Protein AF-A0A6V8CC31-F1 (afdb_monomer)

Nearest PDB structures (foldseek):
  8xyv-assembly2_B  TM=8.135E-01  e=7.087E-01  synthetic construct
  1f4n-assembly1_A  TM=8.925E-01  e=1.092E+00  Escherichia coli
  1f4m-assembly2_D  TM=9.492E-01  e=1.683E+00  Escherichia coli
  7tmv-assembly1_B  TM=7.312E-01  e=1.315E+00  Klebsiella pneumoniae subsp. pneumoniae HS11286
  2chp-assembly1_A  TM=9.778E-01  e=6.555E+00  Bacillus subtilis subsp. subtilis str. 168

Secondary structure (DSSP, 8-state):
--HHHHHHHHHHHHHHHHHHHHHHTTS--SHHHHHHHHHHHHHHHHHHHHHHHHHHHHHHTT-HHHHHHHHHHHHHHHHHHHHHHH--------

Solvent-accessible surface area (backbone atoms only — not comparable to full-atom values): 5291 Å² total; per-residue (Å²): 134,62,70,68,62,55,52,54,52,51,54,50,53,51,50,54,50,51,55,51,48,66,59,44,80,76,56,90,73,66,65,63,52,53,51,52,39,52,48,51,40,54,50,32,52,53,50,40,53,55,34,48,58,48,23,52,51,24,51,78,72,65,38,60,68,61,22,50,51,30,54,52,53,37,53,52,37,50,52,53,39,50,50,54,71,65,58,75,77,81,64,84,77,130

Radius of gyration: 16.13 Å; Cα contacts (8 Å, |Δi|>4): 44; chains: 1; bounding box: 32×28×52 Å

Mean predicted aligned error: 11.86 Å

Structure (mmCIF, N/CA/C/O backbone):
data_AF-A0A6V8CC31-F1
#
_entry.id   AF-A0A6V8CC31-F1
#
loop_
_atom_site.group_PDB
_atom_site.id
_atom_site.type_symbol
_atom_site.label_atom_id
_atom_site.label_alt_id
_atom_site.label_comp_id
_atom_site.label_asym_id
_atom_site.label_entity_id
_atom_site.label_seq_id
_atom_site.pdbx_PDB_ins_code
_atom_site.Cartn_x
_atom_site.Cartn_y
_atom_site.Cartn_z
_atom_site.occupancy
_atom_site.B_iso_or_equiv
_atom_site.auth_seq_id
_atom_site.auth_comp_id
_atom_site.auth_asym_id
_atom_site.auth_atom_id
_atom_site.pdbx_PDB_model_num
ATOM 1 N N . MET A 1 1 ? -0.048 16.643 14.523 1.00 46.59 1 MET A N 1
ATOM 2 C CA . MET A 1 1 ? 0.037 16.800 13.055 1.00 46.59 1 MET A CA 1
ATOM 3 C C . MET A 1 1 ? -1.093 15.964 12.478 1.00 46.59 1 MET A C 1
ATOM 5 O O . MET A 1 1 ? -1.135 14.777 12.773 1.00 46.59 1 MET A O 1
ATOM 9 N N . GLU A 1 2 ? -2.080 16.594 11.840 1.00 44.69 2 GLU A N 1
ATOM 10 C CA . GLU A 1 2 ? -3.379 15.967 11.556 1.00 44.69 2 GLU A CA 1
ATOM 11 C C . GLU A 1 2 ? -3.319 14.848 10.496 1.00 44.69 2 GLU A C 1
ATOM 13 O O . GLU A 1 2 ? -2.614 14.991 9.493 1.00 44.69 2 GLU A O 1
ATOM 18 N N . PRO A 1 3 ? -4.093 13.758 10.665 1.00 55.47 3 PRO A N 1
ATOM 19 C CA . PRO A 1 3 ? -4.099 12.603 9.758 1.00 55.47 3 PRO A CA 1
ATOM 20 C C . PRO A 1 3 ? -4.512 12.943 8.314 1.00 55.47 3 PRO A C 1
ATOM 22 O O . PRO A 1 3 ? -4.052 12.294 7.374 1.00 55.47 3 PRO A O 1
ATOM 25 N N . LEU A 1 4 ? -5.296 14.005 8.105 1.00 47.44 4 LEU A N 1
ATOM 26 C CA . LEU A 1 4 ? -5.684 14.485 6.771 1.00 47.44 4 LEU A CA 1
ATOM 27 C C . LEU A 1 4 ? -4.502 15.044 5.962 1.00 47.44 4 LEU A C 1
ATOM 29 O O . LEU A 1 4 ? -4.437 14.857 4.744 1.00 47.44 4 LEU A O 1
ATOM 33 N N . VAL A 1 5 ? -3.527 15.671 6.630 1.00 57.47 5 VAL A N 1
ATOM 34 C CA . VAL A 1 5 ? -2.293 16.162 5.988 1.00 57.47 5 VAL A CA 1
ATOM 35 C C . VAL A 1 5 ? -1.433 14.982 5.526 1.00 57.47 5 VAL A C 1
ATOM 37 O O . VAL A 1 5 ? -0.815 15.036 4.460 1.00 57.47 5 VAL A O 1
ATOM 40 N N . SER A 1 6 ? -1.452 13.879 6.280 1.00 71.75 6 SER A N 1
ATOM 41 C CA . SER A 1 6 ? -0.735 12.649 5.935 1.00 71.75 6 SER A CA 1
ATOM 42 C C . SER A 1 6 ? -1.350 11.931 4.729 1.00 71.75 6 SER A C 1
ATOM 44 O O . SER A 1 6 ? -0.606 11.535 3.833 1.00 71.75 6 SER A O 1
ATOM 46 N N . LEU A 1 7 ? -2.683 11.828 4.651 1.00 56.94 7 LEU A N 1
ATOM 47 C CA . LEU A 1 7 ? -3.367 11.205 3.510 1.00 56.94 7 LEU A CA 1
ATOM 48 C C . LEU A 1 7 ? -3.193 12.018 2.221 1.00 56.94 7 LEU A C 1
ATOM 50 O O . LEU A 1 7 ? -2.872 11.463 1.174 1.00 56.94 7 LEU A O 1
ATOM 54 N N . SER A 1 8 ? -3.335 13.341 2.305 1.00 65.75 8 SER A N 1
ATOM 55 C CA . SER A 1 8 ? -3.157 14.243 1.158 1.00 65.75 8 SER A CA 1
ATOM 56 C C . SER A 1 8 ? -1.737 14.164 0.590 1.00 65.75 8 SER A C 1
ATOM 58 O O . SER A 1 8 ? -1.544 14.119 -0.623 1.00 65.75 8 SER A O 1
ATOM 60 N N . SER A 1 9 ? -0.736 14.075 1.470 1.00 69.06 9 SER A N 1
ATOM 61 C CA . SER A 1 9 ? 0.666 13.904 1.075 1.00 69.06 9 SER A CA 1
ATOM 62 C C . SER A 1 9 ? 0.914 12.543 0.417 1.00 69.06 9 SER A C 1
ATOM 64 O O . SER A 1 9 ? 1.638 12.467 -0.574 1.00 69.06 9 SER A O 1
ATOM 66 N N . ALA A 1 10 ? 0.279 11.478 0.918 1.00 68.06 10 ALA A N 1
ATOM 67 C CA . ALA A 1 10 ? 0.362 10.146 0.325 1.00 68.06 10 ALA A CA 1
ATOM 68 C C . ALA A 1 10 ? -0.278 10.094 -1.074 1.00 68.06 10 ALA A C 1
ATOM 70 O O . ALA A 1 10 ? 0.345 9.598 -2.010 1.00 68.06 10 ALA A O 1
ATOM 71 N N . LEU A 1 11 ? -1.473 10.671 -1.241 1.00 67.38 11 LEU A N 1
ATOM 72 C CA . LEU A 1 11 ? -2.160 10.758 -2.535 1.00 67.38 11 LEU A CA 1
ATOM 73 C C . LEU A 1 11 ? -1.353 11.570 -3.554 1.00 67.38 11 LEU A C 1
ATOM 75 O O . LEU A 1 11 ? -1.224 11.163 -4.707 1.00 67.38 11 LEU A O 1
ATOM 79 N N . ASN A 1 12 ? -0.751 12.681 -3.124 1.00 72.81 12 ASN A N 1
ATOM 80 C CA . ASN A 1 12 ? 0.106 13.479 -3.995 1.00 72.81 12 ASN A CA 1
ATOM 81 C C . ASN A 1 12 ? 1.375 12.708 -4.399 1.00 72.81 12 ASN A C 1
ATOM 83 O O . ASN A 1 12 ? 1.798 12.762 -5.550 1.00 72.81 12 ASN A O 1
ATOM 87 N N . GLY A 1 13 ? 1.939 11.917 -3.480 1.00 69.81 13 GLY A N 1
ATOM 88 C CA . GLY A 1 13 ? 3.053 11.013 -3.768 1.00 69.81 13 GLY A CA 1
ATOM 89 C C . GLY A 1 13 ? 2.712 9.935 -4.803 1.00 69.81 13 GLY A C 1
ATOM 90 O O . GLY A 1 13 ? 3.550 9.633 -5.650 1.00 69.81 13 GLY A O 1
ATOM 91 N N . VAL A 1 14 ? 1.490 9.392 -4.777 1.00 76.62 14 VAL A N 1
ATOM 92 C CA . VAL A 1 14 ? 0.998 8.451 -5.801 1.00 76.62 14 VAL A CA 1
ATOM 93 C C . VAL A 1 14 ? 0.827 9.151 -7.149 1.00 76.62 14 VAL A C 1
ATOM 95 O O . VAL A 1 14 ? 1.264 8.623 -8.167 1.00 76.62 14 VAL A O 1
ATOM 98 N N . ARG A 1 15 ? 0.266 10.366 -7.171 1.00 70.31 15 ARG A N 1
ATOM 99 C CA . ARG A 1 15 ? 0.072 11.130 -8.413 1.00 70.31 15 ARG A CA 1
ATOM 100 C C . ARG A 1 15 ? 1.392 11.435 -9.123 1.00 70.31 15 ARG A C 1
ATOM 102 O O . ARG A 1 15 ? 1.496 11.223 -10.323 1.00 70.31 15 ARG A O 1
ATOM 109 N N . VAL A 1 16 ? 2.414 11.844 -8.371 1.00 75.00 16 VAL A N 1
ATOM 110 C CA . VAL A 1 16 ? 3.761 12.104 -8.907 1.00 75.00 16 VAL A CA 1
ATOM 111 C C . VAL A 1 16 ? 4.387 10.843 -9.518 1.00 75.00 16 VAL A C 1
ATOM 113 O O . VAL A 1 16 ? 5.077 10.935 -10.529 1.00 75.00 16 VAL A O 1
ATOM 116 N N . LEU A 1 17 ? 4.141 9.659 -8.945 1.00 67.62 17 LEU A N 1
ATOM 117 C CA . LEU A 1 17 ? 4.616 8.394 -9.521 1.00 67.62 17 LEU A CA 1
ATOM 118 C C . LEU A 1 17 ? 3.905 8.053 -10.830 1.00 67.62 17 LEU A C 1
ATOM 120 O O . LEU A 1 17 ? 4.555 7.585 -11.757 1.00 67.62 17 LEU A O 1
ATOM 124 N N . LEU A 1 18 ? 2.594 8.294 -10.906 1.00 65.94 18 LEU A N 1
ATOM 125 C CA . LEU A 1 18 ? 1.810 8.062 -12.119 1.00 65.94 18 LEU A CA 1
ATOM 126 C C . LEU A 1 18 ? 2.208 9.030 -13.241 1.00 65.94 18 LEU A C 1
ATOM 128 O O . LEU A 1 18 ? 2.391 8.600 -14.371 1.00 65.94 18 LEU A O 1
ATOM 132 N N . GLU A 1 19 ? 2.433 10.309 -12.931 1.00 66.56 19 GLU A N 1
ATOM 133 C CA . GLU A 1 19 ? 2.938 11.295 -13.901 1.00 66.56 19 GLU A CA 1
ATOM 134 C C . GLU A 1 19 ? 4.355 10.927 -14.387 1.00 66.56 19 GLU A C 1
ATOM 136 O O . GLU A 1 19 ? 4.664 11.030 -15.576 1.00 66.56 19 GLU A O 1
ATOM 141 N N . ALA A 1 20 ? 5.214 10.433 -13.487 1.00 62.31 20 ALA A N 1
ATOM 142 C CA . ALA A 1 20 ? 6.520 9.897 -13.863 1.00 62.31 20 ALA A CA 1
ATOM 143 C C . ALA A 1 20 ? 6.394 8.645 -14.752 1.00 62.31 20 ALA A C 1
ATOM 145 O O . ALA A 1 20 ? 7.199 8.477 -15.664 1.00 62.31 20 ALA A O 1
ATOM 146 N N . TYR A 1 21 ? 5.377 7.805 -14.527 1.00 57.56 21 TYR A N 1
ATOM 147 C CA . TYR A 1 21 ? 5.070 6.627 -15.341 1.00 57.56 21 TYR A CA 1
ATOM 148 C C . TYR A 1 21 ? 4.544 6.996 -16.743 1.00 57.56 21 TYR A C 1
ATOM 150 O O . TYR A 1 21 ? 4.998 6.436 -17.736 1.00 57.56 21 TYR A O 1
ATOM 158 N N . GLU A 1 22 ? 3.672 8.002 -16.866 1.00 57.44 22 GLU A N 1
ATOM 159 C CA . GLU A 1 22 ? 3.237 8.530 -18.172 1.00 57.44 22 GLU A CA 1
ATOM 160 C C . GLU A 1 22 ? 4.395 9.172 -18.956 1.00 57.44 22 GLU A C 1
ATOM 162 O O . GLU A 1 22 ? 4.491 9.036 -20.178 1.00 57.44 22 GLU A O 1
ATOM 167 N N . GLY A 1 23 ? 5.314 9.851 -18.262 1.00 55.41 23 GLY A N 1
ATOM 168 C CA . GLY A 1 23 ? 6.564 10.332 -18.856 1.00 55.41 23 GLY A CA 1
ATOM 169 C C . GLY A 1 23 ? 7.508 9.197 -19.279 1.00 55.41 23 GLY A C 1
ATOM 170 O O . GLY A 1 23 ? 8.271 9.357 -20.233 1.00 55.41 23 GLY A O 1
ATOM 171 N N . TYR A 1 24 ? 7.429 8.049 -18.600 1.00 50.50 24 TYR A N 1
ATOM 172 C CA . TYR A 1 24 ? 8.281 6.876 -18.783 1.00 50.50 24 TYR A CA 1
ATOM 173 C C . TYR A 1 24 ? 7.944 6.058 -20.044 1.00 50.50 24 TYR A C 1
ATOM 175 O O . TYR A 1 24 ? 8.862 5.600 -20.723 1.00 50.50 24 TYR A O 1
ATOM 183 N N . GLU A 1 25 ? 6.671 5.971 -20.459 1.00 53.62 25 GLU A N 1
ATOM 184 C CA . GLU A 1 25 ? 6.288 5.326 -21.735 1.00 53.62 25 GLU A CA 1
ATOM 185 C C . GLU A 1 25 ? 6.965 5.954 -22.972 1.00 53.62 25 GLU A C 1
ATOM 187 O O . GLU A 1 25 ? 7.056 5.325 -24.028 1.00 53.62 25 GLU A O 1
ATOM 192 N N . ARG A 1 26 ? 7.474 7.190 -22.865 1.00 52.69 26 ARG A N 1
ATOM 193 C CA . ARG A 1 26 ? 8.031 7.948 -23.996 1.00 52.69 26 ARG A CA 1
A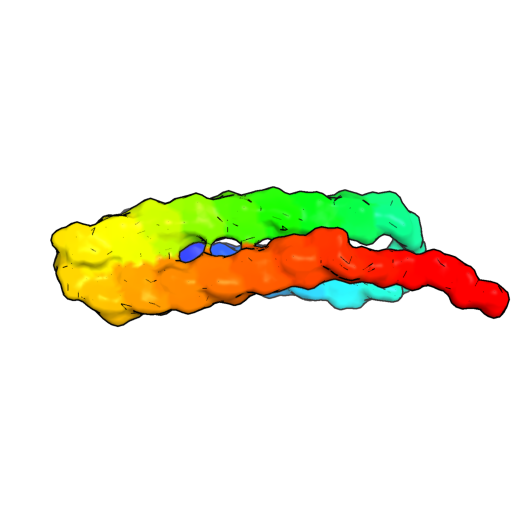TOM 194 C C . ARG A 1 26 ? 9.552 7.830 -24.191 1.00 52.69 26 ARG A C 1
ATOM 196 O O . ARG A 1 26 ? 10.038 8.332 -25.206 1.00 52.69 26 ARG A O 1
ATOM 203 N N . ALA A 1 27 ? 10.322 7.169 -23.314 1.00 46.62 27 ALA A N 1
ATOM 204 C CA . ALA A 1 27 ? 11.783 7.035 -23.469 1.00 46.62 27 ALA A CA 1
ATOM 205 C C . ALA A 1 27 ? 12.345 5.670 -22.985 1.00 46.62 27 ALA A C 1
ATOM 207 O O . ALA A 1 27 ? 12.139 5.277 -21.848 1.00 46.62 27 ALA A O 1
ATOM 208 N N . ARG A 1 28 ? 13.080 4.965 -23.869 1.00 52.03 28 ARG A N 1
ATOM 209 C CA . ARG A 1 28 ? 13.818 3.674 -23.709 1.00 52.03 28 ARG A CA 1
ATOM 210 C C . ARG A 1 28 ? 14.276 3.268 -22.289 1.00 52.03 28 ARG A C 1
ATOM 212 O O . ARG A 1 28 ? 14.837 4.105 -21.601 1.00 52.03 28 ARG A O 1
ATOM 219 N N . PHE A 1 29 ? 14.351 1.987 -21.882 1.00 58.47 29 PHE A N 1
ATOM 220 C CA . PHE A 1 29 ? 13.757 0.682 -22.267 1.00 58.47 29 PHE A CA 1
ATOM 221 C C . PHE A 1 29 ? 14.199 -0.339 -21.168 1.00 58.47 29 PHE A C 1
ATOM 223 O O . PHE A 1 29 ? 15.376 -0.391 -20.814 1.00 58.47 29 PHE A O 1
ATOM 230 N N . LEU A 1 30 ? 13.266 -1.152 -20.657 1.00 54.97 30 LEU A N 1
ATOM 231 C CA . LEU A 1 30 ? 13.400 -2.313 -19.742 1.00 54.97 30 LEU A CA 1
ATOM 232 C C . LEU A 1 30 ? 14.039 -2.142 -18.339 1.00 54.97 30 LEU A C 1
ATOM 234 O O . LEU A 1 30 ? 13.400 -2.489 -17.350 1.00 54.97 30 LEU A O 1
ATOM 238 N N . GLU A 1 31 ? 15.272 -1.646 -18.197 1.00 52.50 31 GLU A N 1
ATOM 239 C CA . GLU A 1 31 ? 15.949 -1.595 -16.878 1.00 52.50 31 GLU A CA 1
ATOM 240 C C . GLU A 1 31 ? 15.313 -0.539 -15.961 1.00 52.50 31 GLU A C 1
ATOM 242 O O . GLU A 1 31 ? 15.064 -0.769 -14.777 1.00 52.50 31 GLU A O 1
ATOM 247 N N . THR A 1 32 ? 14.939 0.597 -16.548 1.00 58.78 32 THR A N 1
ATOM 248 C CA . THR A 1 32 ? 14.165 1.634 -15.867 1.00 58.78 32 THR A CA 1
ATOM 249 C C . THR A 1 32 ? 12.731 1.171 -15.562 1.00 58.78 32 THR A C 1
ATOM 251 O O . THR A 1 32 ? 12.166 1.602 -14.565 1.00 58.78 32 THR A O 1
ATOM 254 N N . ASP A 1 33 ? 12.167 0.229 -16.330 1.00 69.81 33 ASP A N 1
ATOM 255 C CA . ASP A 1 33 ? 10.810 -0.314 -16.123 1.00 69.81 33 ASP A CA 1
ATOM 256 C C . ASP A 1 33 ? 10.820 -1.199 -14.880 1.00 69.81 33 ASP A C 1
ATOM 258 O O . ASP A 1 33 ? 10.010 -1.020 -13.978 1.00 69.81 33 ASP A O 1
ATOM 262 N N . LEU A 1 34 ? 11.824 -2.073 -14.769 1.00 71.94 34 LEU A N 1
ATOM 263 C CA . LEU A 1 34 ? 12.061 -2.867 -13.566 1.00 71.94 34 LEU A CA 1
ATOM 264 C C . LEU A 1 34 ? 12.295 -1.984 -12.334 1.00 71.94 34 LEU A C 1
ATOM 266 O O . LEU A 1 34 ? 11.703 -2.233 -11.286 1.00 71.94 34 LEU A O 1
ATOM 270 N N . ALA A 1 35 ? 13.108 -0.930 -12.454 1.00 74.31 35 ALA A N 1
ATOM 271 C CA . ALA A 1 35 ? 13.374 -0.014 -11.345 1.00 74.31 35 ALA A CA 1
ATOM 272 C C . ALA A 1 35 ? 12.113 0.744 -10.888 1.00 74.31 35 ALA A C 1
ATOM 274 O O . ALA A 1 35 ? 11.872 0.879 -9.687 1.00 74.31 35 ALA A O 1
ATOM 275 N N . VAL A 1 36 ? 11.291 1.213 -11.832 1.00 75.50 36 VAL A N 1
ATOM 276 C CA . VAL A 1 36 ? 10.024 1.898 -11.542 1.00 75.50 36 VAL A CA 1
ATOM 277 C C . VAL A 1 36 ? 9.033 0.943 -10.886 1.00 75.50 36 VAL A C 1
ATOM 279 O O . VAL A 1 36 ? 8.432 1.288 -9.871 1.00 75.50 36 VAL A O 1
ATOM 282 N N . ARG A 1 37 ? 8.900 -0.278 -11.404 1.00 80.25 37 ARG A N 1
ATOM 283 C CA . ARG A 1 37 ? 8.018 -1.299 -10.829 1.00 80.25 37 ARG A CA 1
ATOM 284 C C . ARG A 1 37 ? 8.429 -1.680 -9.417 1.00 80.25 37 ARG A C 1
ATOM 286 O O . ARG A 1 37 ? 7.582 -1.734 -8.529 1.00 80.25 37 ARG A O 1
ATOM 293 N N . GLU A 1 38 ? 9.723 -1.872 -9.182 1.00 81.56 38 GLU A N 1
ATOM 294 C CA . GLU A 1 38 ? 10.225 -2.171 -7.844 1.00 81.56 38 GLU A CA 1
ATOM 295 C C . GLU A 1 38 ? 9.963 -1.002 -6.885 1.00 81.56 38 GLU A C 1
ATOM 297 O O . GLU A 1 38 ? 9.567 -1.218 -5.741 1.00 81.56 38 GLU A O 1
ATOM 302 N N . GLU A 1 39 ? 10.083 0.246 -7.342 1.00 81.50 39 GLU A N 1
ATOM 303 C CA . GLU A 1 39 ? 9.741 1.408 -6.522 1.00 81.50 39 GLU A CA 1
ATOM 304 C C . GLU A 1 39 ? 8.242 1.500 -6.210 1.00 81.50 39 GLU A C 1
ATOM 306 O O . GLU A 1 39 ? 7.869 1.753 -5.060 1.00 81.50 39 GLU A O 1
ATOM 311 N N . VAL A 1 40 ? 7.371 1.247 -7.190 1.00 83.12 40 VAL A N 1
ATOM 312 C CA . VAL A 1 40 ? 5.920 1.198 -6.958 1.00 83.12 40 VAL A CA 1
ATOM 313 C C . VAL A 1 40 ? 5.577 0.078 -5.973 1.00 83.12 40 VAL A C 1
ATOM 315 O O . VAL A 1 40 ? 4.813 0.303 -5.030 1.00 83.12 40 VAL A O 1
ATOM 318 N N . ARG A 1 41 ? 6.201 -1.098 -6.100 1.00 85.56 41 ARG A N 1
ATOM 319 C CA . ARG A 1 41 ? 6.050 -2.212 -5.153 1.00 85.56 41 ARG A CA 1
ATOM 320 C C . ARG A 1 41 ? 6.497 -1.825 -3.741 1.00 85.56 41 ARG A C 1
ATOM 322 O O . ARG A 1 41 ? 5.768 -2.040 -2.775 1.00 85.56 41 ARG A O 1
ATO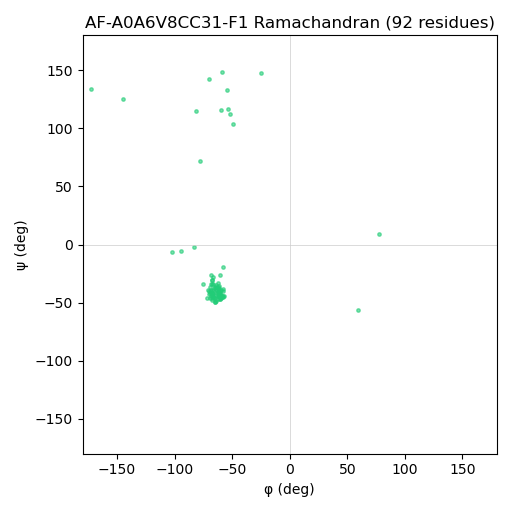M 329 N N . ARG A 1 42 ? 7.666 -1.194 -3.589 1.00 85.56 42 ARG A N 1
ATOM 330 C CA . ARG A 1 42 ? 8.154 -0.730 -2.275 1.00 85.56 42 ARG A CA 1
ATOM 331 C C . ARG A 1 42 ? 7.193 0.267 -1.634 1.00 85.56 42 ARG A C 1
ATOM 333 O O . ARG A 1 42 ? 6.864 0.135 -0.455 1.00 85.56 42 ARG A O 1
ATOM 340 N N . ARG A 1 43 ? 6.713 1.247 -2.401 1.00 86.06 43 ARG A N 1
ATOM 341 C CA . ARG A 1 43 ? 5.818 2.289 -1.882 1.00 86.06 43 ARG A CA 1
ATOM 342 C C . ARG A 1 43 ? 4.435 1.765 -1.535 1.00 86.06 43 ARG A C 1
ATOM 344 O O . ARG A 1 43 ? 3.893 2.158 -0.506 1.00 86.06 43 ARG A O 1
ATOM 351 N N . THR A 1 44 ? 3.874 0.871 -2.345 1.00 87.19 44 THR A N 1
ATOM 352 C CA . THR A 1 44 ? 2.584 0.237 -2.038 1.00 87.19 44 THR A CA 1
ATOM 353 C C . THR A 1 44 ? 2.668 -0.578 -0.749 1.00 87.19 44 THR A C 1
ATOM 355 O O . THR A 1 44 ? 1.799 -0.415 0.104 1.00 87.19 44 THR A O 1
ATOM 358 N N . VAL A 1 45 ? 3.745 -1.341 -0.527 1.00 88.69 45 VAL A N 1
ATOM 359 C CA . VAL A 1 45 ? 3.984 -2.056 0.743 1.00 88.69 45 VAL A CA 1
ATOM 360 C C . VAL A 1 45 ? 4.077 -1.094 1.933 1.00 88.69 45 VAL A C 1
ATOM 362 O O . VAL A 1 45 ? 3.418 -1.309 2.950 1.00 88.69 45 VAL A O 1
ATOM 365 N N . MET A 1 46 ? 4.842 -0.004 1.814 1.00 89.62 46 MET A N 1
ATOM 366 C CA . MET A 1 46 ? 4.934 1.001 2.883 1.00 89.62 46 MET A CA 1
ATOM 367 C C . MET A 1 46 ? 3.570 1.624 3.207 1.00 89.62 46 MET A C 1
ATOM 369 O O . MET A 1 46 ? 3.201 1.755 4.374 1.00 89.62 46 MET A O 1
ATOM 373 N N . LEU A 1 47 ? 2.798 1.996 2.183 1.00 89.19 47 LEU A N 1
ATOM 374 C CA . LEU A 1 47 ? 1.469 2.578 2.362 1.00 89.19 47 LEU A CA 1
ATOM 375 C C . LEU A 1 47 ? 0.482 1.583 2.988 1.00 89.19 47 LEU A C 1
ATOM 377 O O . LEU A 1 47 ? -0.326 1.982 3.825 1.00 89.19 47 LEU A O 1
ATOM 381 N N . GLN A 1 48 ? 0.566 0.295 2.644 1.00 90.62 48 GLN A N 1
ATOM 382 C CA . GLN A 1 48 ? -0.247 -0.751 3.270 1.00 90.62 48 GLN A CA 1
ATOM 383 C C . GLN A 1 48 ? 0.040 -0.888 4.775 1.00 90.62 48 GLN A C 1
ATOM 385 O O . GLN A 1 48 ? -0.902 -1.025 5.561 1.00 90.62 48 GLN A O 1
ATOM 390 N N . ASP A 1 49 ? 1.307 -0.805 5.199 1.00 93.44 49 ASP A N 1
ATOM 391 C CA . ASP A 1 49 ? 1.678 -0.818 6.623 1.00 93.44 49 ASP A CA 1
ATOM 392 C C . ASP A 1 49 ? 1.130 0.418 7.355 1.00 93.44 49 ASP A C 1
ATOM 394 O O . ASP A 1 49 ? 0.473 0.299 8.392 1.00 93.44 49 ASP A O 1
ATOM 398 N N . HIS A 1 50 ? 1.294 1.610 6.771 1.00 92.00 50 HIS A N 1
ATOM 399 C CA . HIS A 1 50 ? 0.737 2.843 7.334 1.00 92.00 50 HIS A CA 1
ATOM 400 C C . HIS A 1 50 ? -0.785 2.787 7.487 1.00 92.00 50 HIS A C 1
ATOM 402 O O . HIS A 1 50 ? -1.311 3.147 8.543 1.00 92.00 50 HIS A O 1
ATOM 408 N N . LEU A 1 51 ? -1.491 2.312 6.461 1.00 92.75 51 LEU A N 1
ATOM 409 C CA . LEU A 1 51 ? -2.942 2.173 6.505 1.00 92.75 51 LEU A CA 1
ATOM 410 C C . LEU A 1 51 ? -3.393 1.104 7.494 1.00 92.75 51 LEU A C 1
ATOM 412 O O . LEU A 1 51 ? -4.454 1.266 8.077 1.00 92.75 51 LEU A O 1
AT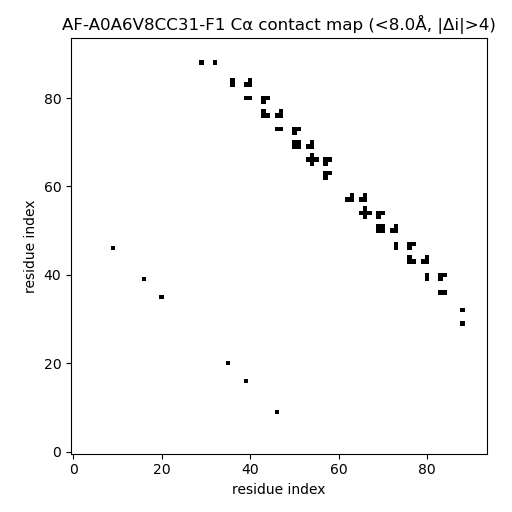OM 416 N N . THR A 1 52 ? -2.602 0.055 7.728 1.00 95.12 52 THR A N 1
ATOM 417 C CA . THR A 1 52 ? -2.907 -0.952 8.757 1.00 95.12 52 THR A CA 1
ATOM 418 C C . THR A 1 52 ? -2.865 -0.326 10.146 1.00 95.12 52 THR A C 1
ATOM 420 O O . THR A 1 52 ? -3.841 -0.404 10.884 1.00 95.12 52 THR A O 1
ATOM 423 N N . ARG A 1 53 ? -1.798 0.415 10.466 1.00 95.38 53 ARG A N 1
ATOM 424 C CA . ARG A 1 53 ? -1.694 1.122 11.753 1.00 95.38 53 ARG A CA 1
ATOM 425 C C . ARG A 1 53 ? -2.794 2.171 11.933 1.00 95.38 53 ARG A C 1
ATOM 427 O O . ARG A 1 53 ? -3.273 2.384 13.043 1.00 95.38 53 ARG A O 1
ATOM 434 N N . PHE A 1 54 ? -3.175 2.855 10.853 1.00 94.31 54 PHE A N 1
ATOM 435 C CA . PHE A 1 54 ? -4.279 3.813 10.875 1.00 94.31 54 PHE A CA 1
ATOM 436 C C . PHE A 1 54 ? -5.636 3.121 11.069 1.00 94.31 54 PHE A C 1
ATOM 438 O O . PHE A 1 54 ? -6.440 3.587 11.868 1.00 94.31 54 PHE A O 1
ATOM 445 N N . GLU A 1 55 ? -5.882 2.014 10.367 1.00 95.12 55 GLU A N 1
ATOM 446 C CA . GLU A 1 55 ? -7.093 1.197 10.477 1.00 95.12 55 GLU A CA 1
ATOM 447 C C . GLU A 1 55 ? -7.288 0.688 11.910 1.00 95.12 55 GLU A C 1
ATOM 449 O O . GLU A 1 55 ? -8.389 0.802 12.450 1.00 95.12 55 GLU A O 1
ATOM 454 N N . ASP A 1 56 ? -6.222 0.185 12.536 1.00 96.44 56 ASP A N 1
ATOM 455 C CA . ASP A 1 56 ? -6.246 -0.309 13.915 1.00 96.44 56 ASP A CA 1
ATOM 456 C C . ASP A 1 56 ? -6.567 0.815 14.905 1.00 96.44 56 ASP A C 1
ATOM 458 O O . ASP A 1 56 ? -7.517 0.694 15.680 1.00 96.44 56 ASP A O 1
ATOM 462 N N . ARG A 1 57 ? -5.886 1.964 14.799 1.00 96.81 57 ARG A N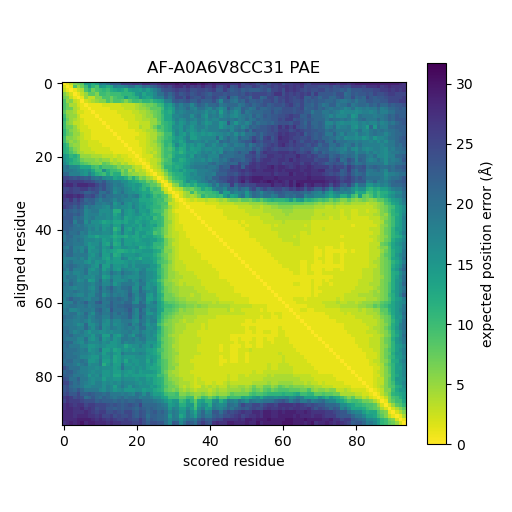 1
ATOM 463 C CA . ARG A 1 57 ? -6.187 3.139 15.634 1.00 96.81 57 ARG A CA 1
ATOM 464 C C . ARG A 1 57 ? -7.625 3.627 15.444 1.00 96.81 57 ARG A C 1
ATOM 466 O O . ARG A 1 57 ? -8.329 3.880 16.415 1.00 96.81 57 ARG A O 1
ATOM 473 N N . ALA A 1 58 ? -8.091 3.723 14.200 1.00 94.12 58 ALA A N 1
ATOM 474 C CA . ALA A 1 58 ? -9.454 4.154 13.907 1.00 94.12 58 ALA A CA 1
ATOM 475 C C . ALA A 1 58 ? -10.502 3.188 14.489 1.00 94.12 58 ALA A C 1
ATOM 477 O O . ALA A 1 58 ? -11.577 3.624 14.897 1.00 94.12 58 ALA A O 1
ATOM 478 N N . ARG A 1 59 ? -10.209 1.881 14.560 1.00 95.44 59 ARG A N 1
ATOM 479 C CA . ARG A 1 59 ? -11.073 0.906 15.245 1.00 95.44 59 ARG A CA 1
ATOM 480 C C . ARG A 1 59 ? -11.082 1.101 16.752 1.00 95.44 59 ARG A C 1
ATOM 482 O O . ARG A 1 59 ? -12.167 1.093 17.330 1.00 95.44 59 ARG A O 1
ATOM 489 N N . GLU A 1 60 ? -9.911 1.273 17.360 1.00 97.31 60 GLU A N 1
ATOM 490 C CA . GLU A 1 60 ? -9.762 1.518 18.800 1.00 97.31 60 GLU A CA 1
ATOM 491 C C . GLU A 1 60 ? -10.531 2.774 19.239 1.00 97.31 60 GLU A C 1
ATOM 493 O O . GLU A 1 60 ? -11.212 2.761 20.261 1.00 97.31 60 GLU A O 1
ATOM 498 N N . GLU A 1 61 ? -10.504 3.825 18.418 1.00 97.12 61 GLU A N 1
ATOM 499 C CA . GLU A 1 61 ? -11.190 5.101 18.662 1.00 97.12 61 GLU A CA 1
ATOM 500 C C . GLU A 1 61 ? -12.680 5.089 18.251 1.00 97.12 61 GLU A C 1
ATOM 502 O O . GLU A 1 61 ? -13.399 6.069 18.441 1.00 97.12 61 GLU A O 1
ATOM 507 N N . GLY A 1 62 ? -13.186 3.984 17.688 1.00 97.06 62 GLY A N 1
ATOM 508 C CA . GLY A 1 62 ? -14.587 3.850 17.268 1.00 97.06 62 GLY A CA 1
ATOM 509 C C . GLY A 1 62 ? -14.943 4.555 15.949 1.00 97.06 62 GLY A C 1
ATOM 510 O O . GLY A 1 62 ? -16.115 4.595 15.561 1.00 97.06 62 GLY A O 1
ATOM 511 N N . HIS A 1 63 ? -13.956 5.057 15.210 1.00 95.69 63 HIS A N 1
ATOM 512 C CA . HIS A 1 63 ? -14.102 5.705 13.906 1.00 95.69 63 HIS A CA 1
ATOM 513 C C . HIS A 1 63 ? -14.293 4.684 12.768 1.00 95.69 63 HIS A C 1
ATOM 515 O O . HIS A 1 63 ? -13.427 4.463 11.919 1.00 95.69 63 HIS A O 1
ATOM 521 N N . ARG A 1 64 ? -15.475 4.056 12.729 1.00 94.69 64 ARG A N 1
ATOM 522 C CA . ARG A 1 64 ? -15.807 2.956 11.797 1.00 94.69 64 ARG A CA 1
ATOM 523 C C . ARG A 1 64 ? -15.670 3.316 10.315 1.00 94.69 64 ARG A C 1
ATOM 525 O O . ARG A 1 64 ? -15.236 2.474 9.526 1.00 94.69 64 ARG A O 1
ATOM 532 N N . GLU A 1 65 ? -16.040 4.535 9.928 1.00 92.12 65 GLU A N 1
ATOM 533 C CA . GLU A 1 65 ? -15.934 4.995 8.537 1.00 92.12 65 GLU A CA 1
ATOM 534 C C . GLU A 1 65 ? -14.473 5.132 8.104 1.00 92.12 65 GLU A C 1
ATOM 536 O O . GLU A 1 65 ? -14.095 4.594 7.064 1.00 92.12 65 GLU A O 1
ATOM 541 N N . ALA A 1 66 ? -13.637 5.746 8.945 1.00 90.06 66 ALA A N 1
ATOM 542 C CA . ALA A 1 66 ? -12.205 5.889 8.701 1.00 90.06 66 ALA A CA 1
ATOM 543 C C . ALA A 1 66 ? -11.504 4.524 8.602 1.00 90.06 66 ALA A C 1
ATOM 545 O O . ALA A 1 66 ? -10.746 4.286 7.663 1.00 90.06 66 ALA A O 1
ATOM 546 N N . ALA A 1 67 ? -11.818 3.589 9.505 1.00 92.56 67 ALA A N 1
ATOM 547 C CA . ALA A 1 67 ? -11.301 2.221 9.431 1.00 92.56 67 ALA A CA 1
ATOM 548 C C . ALA A 1 67 ? -11.736 1.502 8.139 1.00 92.56 67 ALA A C 1
ATOM 550 O O . ALA A 1 67 ? -10.957 0.773 7.523 1.00 92.56 67 ALA A O 1
ATOM 551 N N . SER A 1 68 ? -12.977 1.720 7.696 1.00 92.56 68 SER A N 1
ATOM 552 C CA . SER A 1 68 ? -13.491 1.129 6.456 1.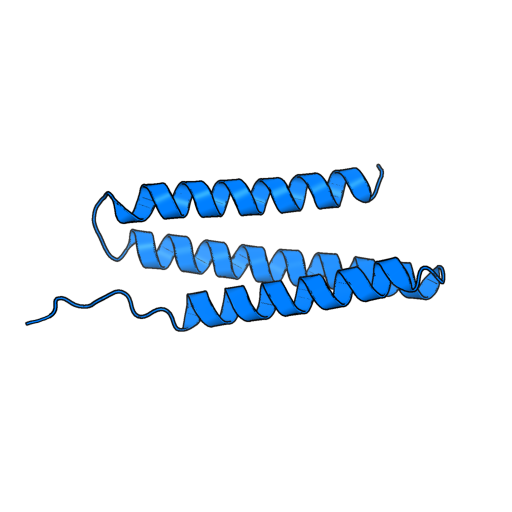00 92.56 68 SER A CA 1
ATOM 553 C C . SER A 1 68 ? -12.814 1.710 5.214 1.00 92.56 68 SER A C 1
ATOM 555 O O . SER A 1 68 ? -12.511 0.966 4.282 1.00 92.56 68 SER A O 1
ATOM 557 N N . GLU A 1 69 ? -12.545 3.016 5.199 1.00 91.88 69 GLU A N 1
ATOM 558 C CA . GLU A 1 69 ? -11.821 3.679 4.111 1.00 91.88 69 GLU A CA 1
ATOM 559 C C . GLU A 1 69 ? -10.365 3.210 4.031 1.00 91.88 69 GLU A C 1
ATOM 561 O O . GLU A 1 69 ? -9.869 2.887 2.952 1.00 91.88 69 GLU A O 1
ATOM 566 N N . ALA A 1 70 ? -9.701 3.060 5.178 1.00 88.81 70 ALA A N 1
ATOM 567 C CA . ALA A 1 70 ? -8.348 2.518 5.247 1.00 88.81 70 ALA A CA 1
ATOM 568 C C . ALA A 1 70 ? -8.268 1.095 4.680 1.00 88.81 70 ALA A C 1
ATOM 570 O O . ALA A 1 70 ? -7.381 0.781 3.883 1.00 88.81 70 ALA A O 1
ATOM 571 N N . LYS A 1 71 ? -9.248 0.250 5.024 1.00 92.00 71 LYS A N 1
ATOM 572 C CA . LYS A 1 71 ? -9.370 -1.106 4.481 1.00 92.00 71 LYS A CA 1
ATOM 573 C C . LYS A 1 71 ? -9.571 -1.106 2.961 1.00 92.00 71 LYS A C 1
ATOM 575 O O . LYS A 1 71 ? -8.938 -1.907 2.274 1.00 92.00 71 LYS A O 1
ATOM 580 N N . ARG A 1 72 ? -10.424 -0.222 2.425 1.00 93.12 72 ARG A N 1
ATOM 581 C CA . ARG A 1 72 ? -10.625 -0.077 0.968 1.00 93.12 72 ARG A CA 1
ATOM 582 C C . ARG A 1 72 ? -9.344 0.368 0.270 1.00 93.12 72 ARG A C 1
ATOM 584 O O . ARG A 1 72 ? -8.931 -0.256 -0.700 1.00 93.12 72 ARG A O 1
ATOM 591 N N . SER A 1 73 ? -8.680 1.381 0.816 1.00 90.25 73 SER A N 1
ATOM 592 C CA . SER A 1 73 ? -7.421 1.904 0.284 1.00 90.25 73 SER A CA 1
ATOM 593 C C . SER A 1 73 ? -6.317 0.838 0.260 1.00 90.25 73 SER A C 1
ATOM 595 O O . SER A 1 73 ? -5.584 0.732 -0.721 1.00 90.25 73 SER A O 1
ATOM 597 N N . LYS A 1 74 ? -6.236 -0.019 1.289 1.00 92.38 74 LYS A N 1
ATOM 598 C CA . LYS A 1 74 ? -5.335 -1.184 1.297 1.00 92.38 74 LYS A CA 1
ATOM 599 C C . LYS A 1 74 ? -5.630 -2.159 0.164 1.00 92.38 74 LYS A C 1
ATOM 601 O O . LYS A 1 74 ? -4.693 -2.591 -0.495 1.00 92.38 74 LYS A O 1
ATOM 606 N N . ALA A 1 75 ? -6.900 -2.484 -0.078 1.00 90.25 75 ALA A N 1
ATOM 607 C CA . ALA A 1 75 ? -7.279 -3.380 -1.171 1.00 90.25 75 ALA A CA 1
ATOM 608 C C . ALA A 1 75 ? -6.845 -2.821 -2.537 1.00 90.25 75 ALA A C 1
ATOM 610 O O . ALA A 1 75 ? -6.286 -3.555 -3.347 1.00 90.25 75 ALA A O 1
ATOM 611 N N . THR A 1 76 ? -7.002 -1.513 -2.755 1.00 89.19 76 THR A N 1
ATOM 612 C CA . THR A 1 76 ? -6.510 -0.843 -3.968 1.00 89.19 76 THR A CA 1
ATOM 613 C C . THR A 1 76 ? -4.988 -0.936 -4.102 1.00 89.19 76 THR A C 1
ATOM 615 O O . THR A 1 76 ? -4.483 -1.238 -5.177 1.00 89.19 76 THR A O 1
ATOM 618 N N . LEU A 1 77 ? -4.234 -0.712 -3.021 1.00 87.12 77 LEU A N 1
ATOM 619 C CA . LEU A 1 77 ? -2.769 -0.811 -3.053 1.00 87.12 77 LEU A CA 1
ATOM 620 C C . LEU A 1 77 ? -2.267 -2.240 -3.279 1.00 87.12 77 LEU A C 1
ATOM 622 O O . LEU A 1 77 ? -1.196 -2.410 -3.857 1.00 87.12 77 LEU A O 1
ATOM 626 N N . ILE A 1 78 ? -3.009 -3.248 -2.813 1.00 89.12 78 ILE A N 1
ATOM 627 C CA . ILE A 1 78 ? -2.723 -4.657 -3.101 1.00 89.12 78 ILE A CA 1
ATOM 628 C C . ILE A 1 78 ? -2.900 -4.913 -4.598 1.00 89.12 78 ILE A C 1
ATOM 630 O O . ILE A 1 78 ? -1.960 -5.393 -5.222 1.00 89.12 78 ILE A O 1
ATOM 634 N N . ALA A 1 79 ? -4.025 -4.491 -5.183 1.00 86.75 79 ALA A N 1
ATOM 635 C CA . ALA A 1 79 ? -4.268 -4.637 -6.618 1.00 86.75 79 ALA A CA 1
ATOM 636 C C . ALA A 1 79 ? -3.177 -3.950 -7.462 1.00 86.75 79 ALA A C 1
ATOM 638 O O . ALA A 1 79 ? -2.623 -4.564 -8.363 1.00 86.75 79 ALA A O 1
ATOM 639 N N . ILE A 1 80 ? -2.771 -2.724 -7.105 1.00 83.88 80 ILE A N 1
ATOM 640 C CA . ILE A 1 80 ? -1.665 -2.025 -7.788 1.00 83.88 80 ILE A CA 1
ATOM 641 C C . ILE A 1 80 ? -0.349 -2.809 -7.671 1.00 83.88 80 ILE A C 1
ATOM 643 O O . ILE A 1 80 ? 0.404 -2.901 -8.638 1.00 83.88 80 ILE A O 1
ATOM 647 N N . SER A 1 81 ? -0.043 -3.362 -6.492 1.00 83.81 81 SER A N 1
ATOM 648 C CA . SER A 1 81 ? 1.173 -4.161 -6.305 1.00 83.81 81 SER A CA 1
ATOM 649 C C . SER A 1 81 ? 1.153 -5.438 -7.149 1.00 83.81 81 SER A C 1
ATOM 651 O O . SER A 1 81 ? 2.200 -5.833 -7.660 1.00 83.81 81 SER A O 1
ATOM 653 N N . GLU A 1 82 ? -0.006 -6.085 -7.279 1.00 84.94 82 GLU A N 1
ATOM 654 C CA . GLU A 1 82 ? -0.190 -7.276 -8.113 1.00 84.94 82 GLU A CA 1
ATOM 655 C C . GLU A 1 82 ? -0.050 -6.925 -9.601 1.00 84.94 82 GLU A C 1
ATOM 657 O O . GLU A 1 82 ? 0.738 -7.555 -10.306 1.00 84.94 82 GLU A O 1
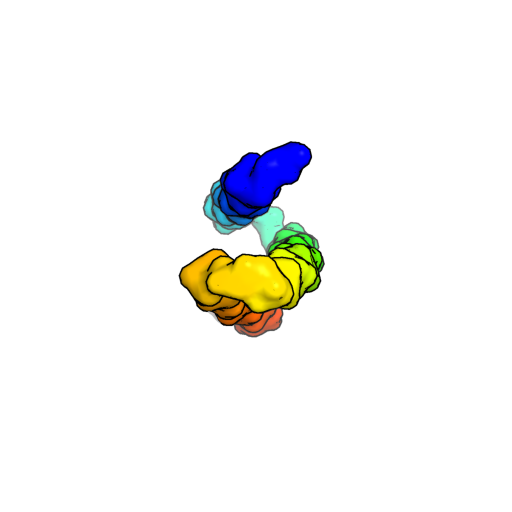ATOM 662 N N . ASP A 1 83 ? -0.713 -5.864 -10.065 1.00 82.44 83 ASP A N 1
ATOM 663 C CA . ASP A 1 83 ? -0.642 -5.401 -11.456 1.00 82.44 83 ASP A CA 1
ATOM 664 C C . ASP A 1 83 ? 0.799 -5.096 -11.879 1.00 82.44 83 ASP A C 1
ATOM 666 O O . ASP A 1 83 ? 1.257 -5.512 -12.941 1.00 82.44 83 ASP A O 1
ATOM 670 N N . VAL A 1 84 ? 1.558 -4.420 -11.016 1.00 80.69 84 VAL A N 1
ATOM 671 C CA . VAL A 1 84 ? 2.967 -4.080 -11.257 1.00 80.69 84 VAL A CA 1
ATOM 672 C C . VAL A 1 84 ? 3.868 -5.318 -11.276 1.00 80.69 84 VAL A C 1
ATOM 674 O O . VAL A 1 84 ? 4.837 -5.359 -12.040 1.00 80.69 84 VAL A O 1
ATOM 677 N N . GLN A 1 85 ? 3.558 -6.332 -10.463 1.00 73.12 85 GLN A N 1
ATOM 678 C CA . GLN A 1 85 ? 4.290 -7.599 -10.434 1.00 73.12 85 GLN A CA 1
ATOM 679 C C . GLN A 1 85 ? 4.063 -8.425 -11.709 1.00 73.12 85 GLN A C 1
ATOM 681 O O . GLN A 1 85 ? 4.993 -9.088 -12.173 1.00 73.12 85 GLN A O 1
ATOM 686 N N . PHE A 1 86 ? 2.849 -8.391 -12.269 1.00 71.31 86 PHE A N 1
ATOM 687 C CA . PHE A 1 86 ? 2.457 -9.209 -13.422 1.00 71.31 86 PHE A CA 1
ATOM 688 C C . PHE A 1 86 ? 2.428 -8.468 -14.760 1.00 71.31 86 PHE A C 1
ATOM 690 O O . PHE A 1 86 ? 2.258 -9.115 -15.795 1.00 71.31 86 PHE A O 1
ATOM 697 N N . ALA A 1 87 ? 2.623 -7.147 -14.782 1.00 65.62 87 ALA A N 1
ATOM 698 C CA . ALA A 1 87 ? 2.778 -6.393 -16.017 1.00 65.62 87 ALA A CA 1
ATOM 699 C C . ALA A 1 87 ? 3.903 -7.033 -16.847 1.00 65.62 87 ALA A C 1
ATOM 701 O O . ALA A 1 87 ? 5.051 -7.093 -16.42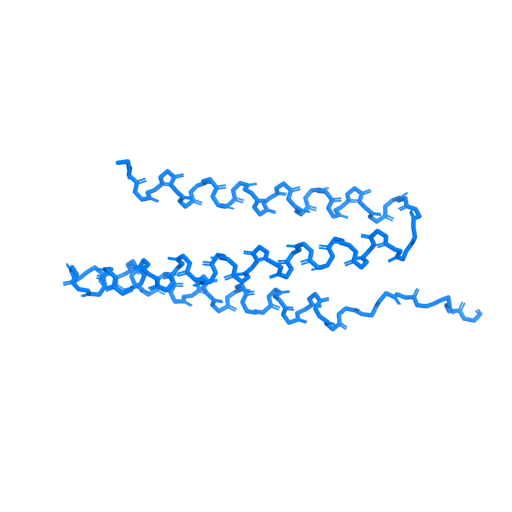5 1.00 65.62 87 ALA A O 1
ATOM 702 N N . ILE A 1 88 ? 3.615 -7.564 -18.030 1.00 55.78 88 ILE A N 1
ATOM 703 C CA . ILE A 1 88 ? 4.666 -8.060 -18.921 1.00 55.78 88 ILE A CA 1
ATOM 704 C C . ILE A 1 88 ? 5.208 -6.829 -19.641 1.00 55.78 88 ILE A C 1
ATOM 706 O O . ILE A 1 88 ? 4.476 -6.177 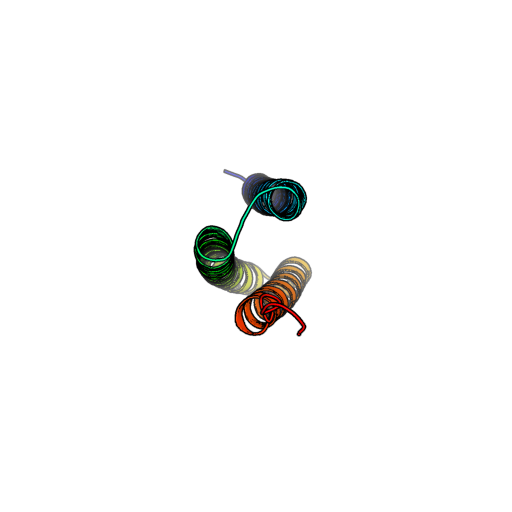-20.381 1.00 55.78 88 ILE A O 1
ATOM 710 N N . SER A 1 89 ? 6.475 -6.468 -19.412 1.00 54.56 89 SER A N 1
ATOM 711 C CA . SER A 1 89 ? 7.163 -5.537 -20.311 1.00 54.56 89 SER A CA 1
ATOM 712 C C . SER A 1 89 ? 7.137 -6.208 -21.676 1.00 54.56 89 SER A C 1
ATOM 714 O O . SER A 1 89 ? 7.679 -7.305 -21.799 1.00 54.56 89 SER A O 1
ATOM 716 N N . GLY A 1 90 ? 6.457 -5.622 -22.662 1.00 45.53 90 GLY A N 1
ATOM 717 C CA . GLY A 1 90 ? 6.419 -6.168 -24.012 1.00 45.53 90 GLY A CA 1
ATOM 718 C C . GLY A 1 90 ? 7.839 -6.493 -24.470 1.00 45.53 90 GLY A C 1
ATOM 719 O O . GLY A 1 90 ? 8.621 -5.595 -24.779 1.00 45.53 90 GLY A O 1
ATOM 720 N N . GLY A 1 91 ? 8.188 -7.782 -24.469 1.00 42.06 91 GLY A N 1
ATOM 721 C CA . GLY A 1 91 ? 9.314 -8.268 -25.246 1.00 42.06 91 GLY A CA 1
ATOM 722 C C . GLY A 1 91 ? 9.031 -7.918 -26.704 1.00 42.06 91 GLY A C 1
ATOM 723 O O . GLY A 1 91 ? 7.854 -7.846 -27.071 1.00 42.06 91 GLY A O 1
ATOM 724 N N . PRO A 1 92 ? 10.060 -7.652 -27.524 1.00 39.78 92 PRO A N 1
ATOM 725 C CA . PRO A 1 92 ? 9.848 -7.294 -28.916 1.00 39.78 92 PRO A CA 1
ATOM 726 C C . PRO A 1 92 ? 8.952 -8.359 -29.552 1.00 39.78 92 PRO A C 1
ATOM 728 O O . PRO A 1 92 ? 9.331 -9.526 -29.657 1.00 39.78 92 PRO A O 1
ATOM 731 N N . SER A 1 93 ? 7.729 -7.961 -29.898 1.00 41.22 93 SER A N 1
ATOM 732 C CA . SER A 1 93 ? 6.902 -8.702 -30.836 1.00 41.22 93 SER A CA 1
ATOM 733 C C . SER A 1 93 ? 7.722 -8.873 -32.111 1.00 41.22 93 SER A C 1
ATOM 735 O O . SER A 1 93 ? 8.370 -7.919 -32.544 1.00 41.22 93 SER A O 1
ATOM 737 N N . SER A 1 94 ? 7.726 -10.112 -32.601 1.00 38.16 94 SER A N 1
ATOM 738 C CA . SER A 1 94 ? 8.512 -10.665 -33.709 1.00 38.16 94 SER A CA 1
ATOM 739 C C . SER A 1 94 ? 8.675 -9.774 -34.936 1.00 38.16 94 SER A C 1
ATOM 741 O O . SER A 1 94 ? 7.740 -9.008 -35.254 1.00 38.16 94 SER A O 1
#

Foldseek 3Di:
DDVV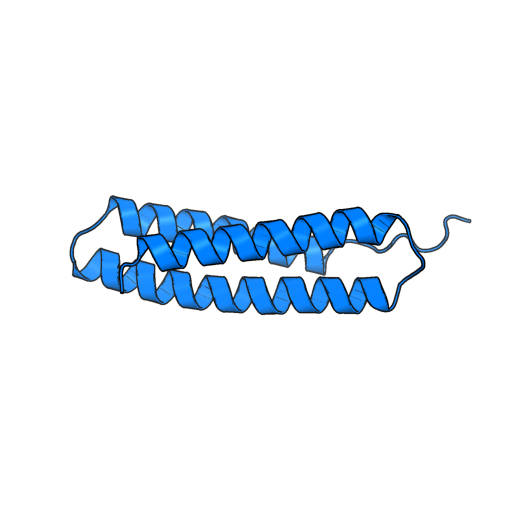VVVVVLVVVVVVLVVVVVVVVPDDDDPVLVVSLVVLLVSLVVLLVVLVVQLVVCVVVVVVVSNVVSVVSNVVSVVSNVCSVPVDRDDPDD

Sequence (94 aa):
MEPLVSLSSALNGVRVLLEAYEGYERARFLETDLAVREEVRRRTVMLQDHLTRFEDRAREEGHREAASEAKRSKATLIAISEDVQFAISGGPSS

pLDDT: mean 75.24, std 17.32, range [38.16, 97.31]